Protein AF-A0A835S413-F1 (afdb_monomer)

Structure (mmCIF, N/CA/C/O backbone):
data_AF-A0A835S413-F1
#
_entry.id   AF-A0A835S413-F1
#
loop_
_atom_site.group_PDB
_atom_site.id
_atom_site.type_symbol
_atom_site.label_atom_id
_atom_site.label_alt_id
_atom_site.label_comp_id
_atom_site.label_asym_id
_atom_site.label_entity_id
_atom_site.label_seq_id
_atom_site.pdbx_PDB_ins_code
_atom_site.Cartn_x
_atom_site.Cartn_y
_atom_site.Cartn_z
_atom_site.occupancy
_atom_site.B_iso_or_equiv
_atom_site.auth_seq_id
_atom_site.auth_comp_id
_atom_site.auth_asym_id
_atom_site.auth_atom_id
_atom_site.pdbx_PDB_model_num
ATOM 1 N N . MET A 1 1 ? 16.115 7.247 4.813 1.00 46.25 1 MET A N 1
ATOM 2 C CA . MET A 1 1 ? 15.194 7.179 5.967 1.00 46.25 1 MET A CA 1
ATOM 3 C C . MET A 1 1 ? 14.901 8.601 6.422 1.00 46.25 1 MET A C 1
ATOM 5 O O . MET A 1 1 ? 15.716 9.179 7.120 1.00 46.25 1 MET A O 1
ATOM 9 N N . VAL A 1 2 ? 13.794 9.196 5.968 1.00 40.12 2 VAL A N 1
ATOM 10 C CA . VAL A 1 2 ? 13.298 10.479 6.497 1.00 40.12 2 VAL A CA 1
ATOM 11 C C . VAL A 1 2 ? 11.820 10.276 6.816 1.00 40.12 2 VAL A C 1
ATOM 13 O O . VAL A 1 2 ? 10.931 10.636 6.053 1.00 40.12 2 VAL A O 1
ATOM 16 N N . LYS A 1 3 ? 11.552 9.606 7.940 1.00 54.56 3 LYS A N 1
ATOM 17 C CA . LYS A 1 3 ? 10.246 9.694 8.594 1.00 54.56 3 LYS A CA 1
ATOM 18 C C . LYS A 1 3 ? 10.323 10.92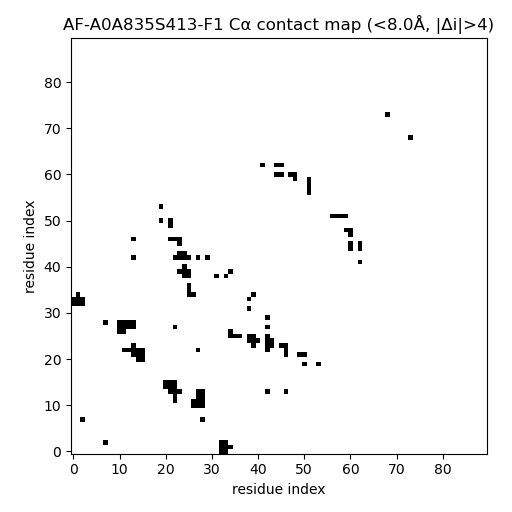1 9.490 1.00 54.56 3 LYS A C 1
ATOM 20 O O . LYS A 1 3 ? 11.176 10.969 10.367 1.00 54.56 3 LYS A O 1
ATOM 25 N N . GLN A 1 4 ? 9.476 11.914 9.252 1.00 53.28 4 GLN A N 1
ATOM 26 C CA . GLN A 1 4 ? 9.366 13.045 10.164 1.00 53.28 4 GLN A CA 1
ATOM 27 C C . GLN A 1 4 ? 8.823 12.513 11.498 1.00 53.28 4 GLN A C 1
ATOM 29 O O . GLN A 1 4 ? 7.741 11.916 11.551 1.00 53.28 4 GLN A O 1
ATOM 34 N N . GLU A 1 5 ? 9.629 12.609 12.554 1.00 52.84 5 GLU A N 1
ATOM 35 C CA . GLU A 1 5 ? 9.319 11.971 13.830 1.00 52.84 5 GLU A CA 1
ATOM 36 C C . GLU A 1 5 ? 8.021 12.546 14.417 1.00 52.84 5 GLU A C 1
ATOM 38 O O . GLU A 1 5 ? 7.793 13.753 14.426 1.00 52.84 5 GLU A O 1
ATOM 43 N N . GLY A 1 6 ? 7.114 11.662 14.841 1.00 61.50 6 GLY A N 1
ATOM 44 C CA . GLY A 1 6 ? 5.827 12.031 15.439 1.00 61.50 6 GLY A CA 1
ATOM 45 C C . GLY A 1 6 ? 4.650 12.229 14.473 1.00 61.50 6 GLY A C 1
ATOM 46 O O . GLY A 1 6 ? 3.512 12.023 14.903 1.00 61.50 6 GLY A O 1
ATOM 47 N N . SER A 1 7 ? 4.871 12.537 13.186 1.00 65.81 7 SER A N 1
ATOM 48 C CA . SER A 1 7 ? 3.771 12.757 12.223 1.00 65.81 7 SER A CA 1
ATOM 49 C C . SER A 1 7 ? 3.296 11.488 11.504 1.00 65.81 7 SER A C 1
ATOM 51 O O . SER A 1 7 ? 2.164 11.440 11.030 1.00 65.81 7 SER A O 1
ATOM 53 N N . TYR A 1 8 ? 4.106 10.421 11.491 1.00 72.44 8 TYR A N 1
ATOM 54 C CA . TYR A 1 8 ? 3.800 9.169 10.779 1.00 72.44 8 TYR A CA 1
ATOM 55 C C . TYR A 1 8 ? 2.460 8.533 11.184 1.00 72.44 8 TYR A C 1
ATOM 57 O O . TYR A 1 8 ? 1.743 8.010 10.337 1.00 72.44 8 TYR A O 1
ATOM 65 N N . LYS A 1 9 ? 2.088 8.617 12.469 1.00 73.31 9 LYS A N 1
ATOM 66 C CA . LYS A 1 9 ? 0.802 8.106 12.985 1.00 73.31 9 LYS A CA 1
ATOM 67 C C . LYS A 1 9 ? -0.427 8.847 12.443 1.00 73.31 9 LYS A C 1
ATOM 69 O O . LYS A 1 9 ? -1.530 8.325 12.555 1.00 73.31 9 LYS A O 1
ATOM 74 N N . TYR A 1 10 ? -0.237 10.044 11.889 1.00 78.19 10 TYR A N 1
ATOM 75 C CA . TYR A 1 10 ? -1.295 10.874 11.311 1.00 78.19 10 TYR A CA 1
ATOM 76 C C . TYR A 1 10 ? -1.335 10.803 9.779 1.00 78.19 10 TYR A C 1
ATOM 78 O O . TYR A 1 10 ? -2.177 11.452 9.164 1.00 78.19 10 TYR A O 1
ATOM 86 N N . LEU A 1 11 ? -0.437 10.035 9.154 1.00 80.69 11 LEU A N 1
ATOM 87 C CA . LEU A 1 11 ? -0.485 9.792 7.716 1.00 80.69 11 LEU A CA 1
ATOM 88 C C . LEU A 1 11 ? -1.690 8.917 7.354 1.00 80.69 11 LEU A C 1
ATOM 90 O O . LEU A 1 11 ? -2.167 8.108 8.153 1.00 80.69 11 LEU A O 1
ATOM 94 N N . MET A 1 12 ? -2.178 9.069 6.126 1.00 82.06 12 MET A N 1
ATOM 95 C CA . MET A 1 12 ? -3.349 8.334 5.654 1.00 82.06 12 MET A CA 1
ATOM 96 C C . MET A 1 12 ? -2.967 6.911 5.243 1.00 82.06 12 MET A C 1
ATOM 98 O O . MET A 1 12 ? -1.895 6.6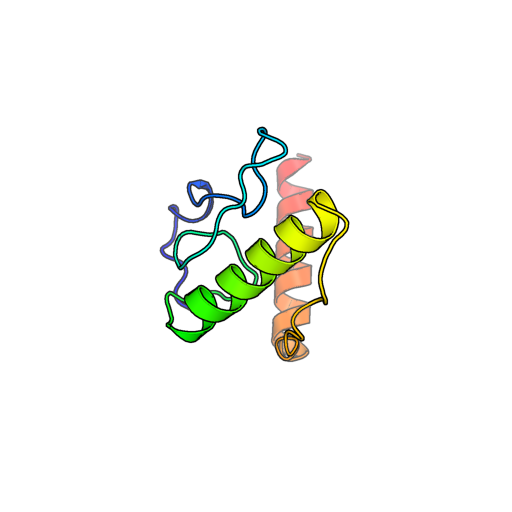70 4.695 1.00 82.06 12 MET A O 1
ATOM 102 N N . LYS A 1 13 ? -3.849 5.942 5.493 1.00 82.94 13 LYS A N 1
ATOM 103 C CA . LYS A 1 13 ? -3.700 4.580 4.961 1.00 82.94 13 LYS A CA 1
ATOM 104 C C . LYS A 1 13 ? -4.185 4.545 3.507 1.00 82.94 13 LYS A C 1
ATOM 106 O O . LYS A 1 13 ? -5.040 5.344 3.138 1.00 82.94 13 LYS A O 1
ATOM 111 N N . GLY A 1 14 ? -3.662 3.616 2.704 1.00 80.44 14 GLY A N 1
ATOM 112 C CA . GLY A 1 14 ? -4.104 3.438 1.311 1.00 80.44 14 GLY A CA 1
ATOM 113 C C . GLY A 1 14 ? -5.576 3.015 1.199 1.00 80.44 14 GLY A C 1
ATOM 114 O O . GLY A 1 14 ? -6.286 3.470 0.308 1.00 80.44 14 GLY A O 1
ATOM 115 N N . SER A 1 15 ? -6.053 2.211 2.156 1.00 80.50 15 SER A N 1
ATOM 116 C CA . SER A 1 15 ? -7.454 1.797 2.276 1.00 80.50 15 SER A CA 1
ATOM 117 C C . SER A 1 15 ? -8.237 2.712 3.220 1.00 80.50 15 SER A C 1
ATOM 119 O O . SER A 1 15 ? -7.776 2.997 4.333 1.00 80.50 15 SER A O 1
ATOM 121 N N . THR A 1 16 ? -9.451 3.090 2.827 1.00 86.38 16 THR A N 1
ATOM 122 C CA . THR A 1 16 ? -10.375 3.875 3.660 1.00 86.38 16 THR A CA 1
ATOM 123 C C . THR A 1 16 ? -11.569 3.034 4.121 1.00 86.38 16 THR A C 1
ATOM 125 O O . THR A 1 16 ? -11.730 1.886 3.717 1.00 86.38 16 THR A O 1
ATOM 128 N N . SER A 1 17 ? -12.419 3.593 4.986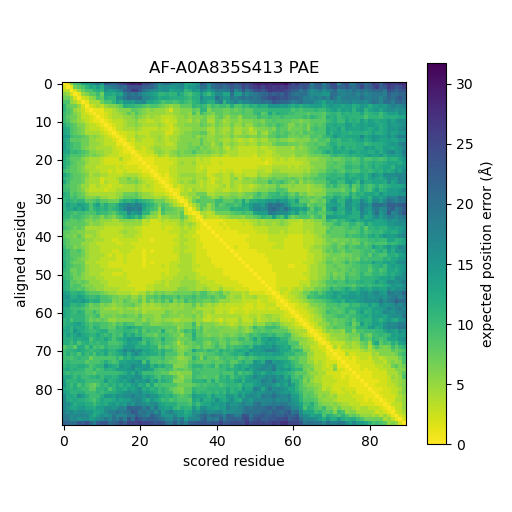 1.00 87.50 17 SER A N 1
ATOM 129 C CA . SER A 1 17 ? -13.695 2.971 5.372 1.00 87.50 17 SER A CA 1
ATOM 130 C C . SER A 1 17 ? -14.729 2.956 4.241 1.00 87.50 17 SER A C 1
ATOM 132 O O . SER A 1 17 ? -15.763 2.308 4.374 1.00 87.50 17 SER A O 1
ATOM 134 N N . PHE A 1 18 ? -14.484 3.698 3.158 1.00 89.44 18 PHE A N 1
ATOM 135 C CA . PHE A 1 18 ? -15.364 3.762 2.000 1.00 89.44 18 PHE A CA 1
ATOM 136 C C . PHE A 1 18 ? -14.874 2.757 0.944 1.00 89.44 18 PHE A C 1
ATOM 138 O O . PHE A 1 18 ? -13.747 2.897 0.469 1.00 89.44 18 PHE A O 1
ATOM 145 N N . PRO A 1 19 ? -15.693 1.761 0.552 1.00 86.19 19 PRO A N 1
ATOM 146 C CA . PRO A 1 19 ? -15.250 0.653 -0.304 1.00 86.19 19 PRO A CA 1
ATOM 147 C C . PRO A 1 19 ? -14.723 1.055 -1.688 1.00 86.19 19 PRO A C 1
ATOM 149 O O . PRO A 1 19 ? -13.989 0.296 -2.304 1.00 86.19 19 PRO A O 1
ATOM 152 N N . ASN A 1 20 ? -15.115 2.226 -2.183 1.00 89.25 20 ASN A N 1
ATOM 153 C CA . ASN A 1 20 ? -14.796 2.739 -3.513 1.00 89.25 20 ASN A CA 1
ATOM 154 C C . ASN A 1 20 ? -13.859 3.962 -3.481 1.00 89.25 20 ASN A C 1
ATOM 156 O O . ASN A 1 20 ? -13.753 4.676 -4.479 1.00 89.25 20 ASN A O 1
ATOM 160 N N . LEU A 1 21 ? -13.217 4.238 -2.341 1.00 90.12 21 LEU A N 1
ATOM 161 C CA . LEU A 1 21 ? -12.258 5.331 -2.186 1.00 90.12 21 LEU A CA 1
ATOM 162 C C . LEU A 1 21 ? -10.873 4.774 -1.852 1.00 90.12 21 LEU A C 1
ATOM 164 O O . LEU A 1 21 ? -10.615 4.327 -0.728 1.00 90.12 21 LEU A O 1
ATOM 168 N N . PHE A 1 22 ? -9.981 4.879 -2.833 1.00 90.50 22 PHE A N 1
ATOM 169 C CA . PHE A 1 22 ? -8.596 4.422 -2.770 1.00 90.50 22 PHE A CA 1
ATOM 170 C C . PHE A 1 22 ? -7.658 5.625 -2.729 1.00 90.50 22 PHE A C 1
ATOM 172 O O . PHE A 1 22 ? -7.843 6.593 -3.469 1.00 90.50 22 PHE A O 1
ATOM 179 N N . MET A 1 23 ? -6.661 5.580 -1.849 1.00 90.38 23 MET A N 1
ATOM 180 C CA . MET A 1 23 ? -5.781 6.715 -1.582 1.00 90.38 23 MET A CA 1
ATOM 181 C C . MET A 1 23 ? -4.370 6.438 -2.101 1.00 90.38 23 MET A C 1
ATOM 183 O O . MET A 1 23 ? -3.803 5.379 -1.838 1.00 90.38 23 MET A O 1
ATOM 187 N N . ALA A 1 24 ? -3.783 7.419 -2.788 1.00 90.38 24 ALA A N 1
ATOM 188 C CA . ALA A 1 24 ? -2.438 7.349 -3.358 1.00 90.38 24 ALA A CA 1
ATOM 189 C C . ALA A 1 24 ? -1.632 8.625 -3.069 1.00 90.38 24 ALA A C 1
ATOM 191 O O . ALA A 1 24 ? -2.194 9.672 -2.737 1.00 90.38 24 ALA A O 1
ATOM 192 N N . GLY A 1 25 ? -0.308 8.539 -3.215 1.00 85.81 25 GLY A N 1
ATOM 193 C CA . GLY A 1 25 ? 0.614 9.666 -3.109 1.00 85.81 25 GLY A CA 1
ATOM 194 C C . GLY A 1 25 ? 1.571 9.606 -1.916 1.00 85.81 25 GLY A C 1
ATOM 195 O O . GLY A 1 25 ? 1.648 8.641 -1.155 1.00 85.81 25 GLY A O 1
ATOM 196 N N . ASP A 1 26 ? 2.318 10.692 -1.738 1.00 81.19 26 ASP A N 1
ATOM 197 C CA . ASP A 1 26 ? 3.426 10.762 -0.780 1.00 81.19 26 ASP A CA 1
ATOM 198 C C . ASP A 1 26 ? 2.998 10.704 0.694 1.00 81.19 26 ASP A C 1
ATOM 200 O O . ASP A 1 26 ? 3.750 10.220 1.546 1.00 81.19 26 ASP A O 1
ATOM 204 N N . TRP A 1 27 ? 1.780 11.160 0.993 1.00 79.56 27 TRP A N 1
ATOM 205 C CA . TRP A 1 27 ? 1.212 11.210 2.345 1.00 79.56 27 TRP A CA 1
ATOM 206 C C . TRP A 1 27 ? 0.556 9.893 2.784 1.00 79.56 27 TRP A C 1
ATOM 208 O O . TRP A 1 27 ? -0.051 9.830 3.856 1.00 79.56 27 TRP A O 1
ATOM 218 N N . ILE A 1 28 ? 0.693 8.839 1.973 1.00 84.56 28 ILE A N 1
ATOM 219 C CA . ILE A 1 28 ? 0.200 7.501 2.289 1.00 84.56 28 ILE A CA 1
ATOM 220 C C . ILE A 1 28 ? 1.233 6.726 3.111 1.00 84.56 28 ILE A C 1
ATOM 222 O O . ILE A 1 28 ? 2.445 6.792 2.875 1.00 84.56 28 ILE A O 1
ATOM 226 N N . ILE A 1 29 ? 0.755 5.989 4.110 1.00 81.44 29 ILE A N 1
ATOM 227 C CA . ILE A 1 29 ? 1.552 5.058 4.906 1.00 81.44 29 ILE A CA 1
ATOM 228 C C . ILE A 1 29 ? 2.007 3.914 4.001 1.00 81.44 29 ILE A C 1
ATOM 230 O O . ILE A 1 29 ? 1.203 3.100 3.560 1.00 81.44 29 ILE A O 1
ATOM 234 N N . THR A 1 30 ? 3.316 3.829 3.776 1.00 77.44 30 THR A N 1
ATOM 235 C CA . THR A 1 30 ? 3.957 2.776 2.980 1.00 77.44 30 THR A CA 1
ATOM 236 C C . THR A 1 30 ? 5.198 2.246 3.686 1.00 77.44 30 THR A C 1
ATOM 238 O O . THR A 1 30 ? 5.718 2.879 4.615 1.00 77.44 30 THR A O 1
ATOM 241 N N . ARG A 1 31 ? 5.734 1.123 3.190 1.00 68.31 31 ARG A N 1
ATOM 242 C CA . ARG A 1 31 ? 7.077 0.655 3.568 1.00 68.31 31 ARG A CA 1
ATOM 243 C C . ARG A 1 31 ? 8.178 1.621 3.111 1.00 68.31 31 ARG A C 1
ATOM 245 O O . ARG A 1 31 ? 9.152 1.794 3.838 1.00 68.31 31 ARG A O 1
ATOM 252 N N . HIS A 1 32 ? 7.984 2.334 1.994 1.00 67.38 32 HIS A N 1
ATOM 253 C CA . HIS A 1 32 ? 8.890 3.404 1.563 1.00 67.38 3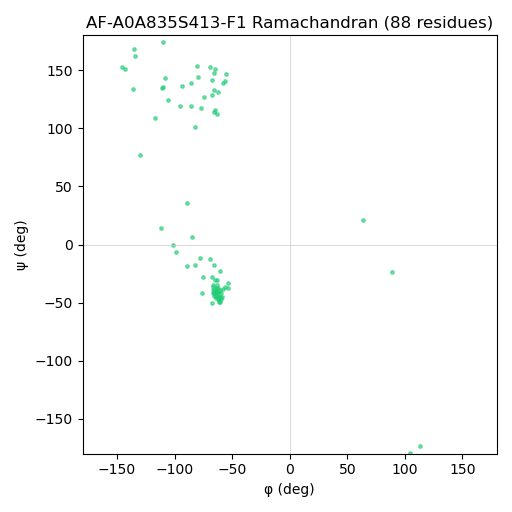2 HIS A CA 1
ATOM 254 C C . HIS A 1 32 ? 8.909 4.559 2.580 1.00 67.38 32 HIS A C 1
ATOM 256 O O . HIS A 1 32 ? 7.923 5.273 2.770 1.00 67.38 32 HIS A O 1
ATOM 262 N N . GLY A 1 33 ? 10.042 4.736 3.259 1.00 60.16 33 GLY A N 1
ATOM 263 C CA . GLY A 1 33 ? 10.245 5.739 4.310 1.00 60.16 33 GLY A CA 1
ATOM 264 C C . GLY A 1 33 ? 10.738 7.099 3.804 1.00 60.16 33 GLY A C 1
ATOM 265 O O . GLY A 1 33 ? 11.578 7.707 4.472 1.00 60.16 33 GLY A O 1
ATOM 266 N N . SER A 1 34 ? 10.286 7.534 2.624 1.00 64.44 34 SER A N 1
ATOM 267 C CA . SER A 1 34 ? 10.675 8.808 2.008 1.00 64.44 34 SER A CA 1
ATOM 268 C C . SER A 1 34 ? 9.516 9.430 1.228 1.00 64.44 34 SER A C 1
ATOM 270 O O . SER A 1 34 ? 8.655 8.712 0.728 1.00 64.44 34 SER A O 1
ATOM 272 N N . THR A 1 35 ? 9.509 10.752 1.110 1.00 65.94 35 THR A N 1
ATOM 273 C CA . THR A 1 35 ? 8.723 11.526 0.140 1.00 65.94 35 THR A CA 1
ATOM 274 C C . THR A 1 35 ? 9.491 11.533 -1.180 1.00 65.94 35 THR A C 1
ATOM 276 O O . THR A 1 35 ? 10.498 12.229 -1.318 1.00 65.94 35 THR A O 1
ATOM 279 N N . SER A 1 36 ? 9.088 10.698 -2.136 1.00 76.12 36 SER A N 1
ATOM 280 C CA . SER A 1 36 ? 9.793 10.554 -3.410 1.00 76.12 36 SER A CA 1
ATOM 281 C C . SER A 1 36 ? 8.816 10.349 -4.559 1.00 76.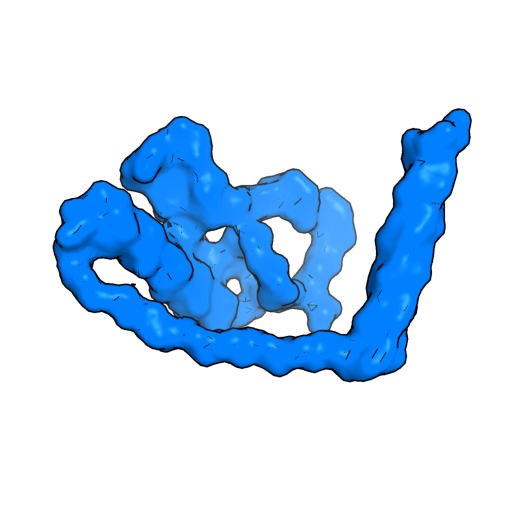12 36 SER A C 1
ATOM 283 O O . SER A 1 36 ? 7.759 9.747 -4.402 1.00 76.12 36 SER A O 1
ATOM 285 N N . LYS A 1 37 ? 9.219 10.783 -5.760 1.00 82.62 37 LYS A N 1
ATOM 286 C CA . LYS A 1 37 ? 8.454 10.532 -6.994 1.00 82.62 37 LYS A CA 1
ATOM 287 C C . LYS A 1 37 ? 8.151 9.045 -7.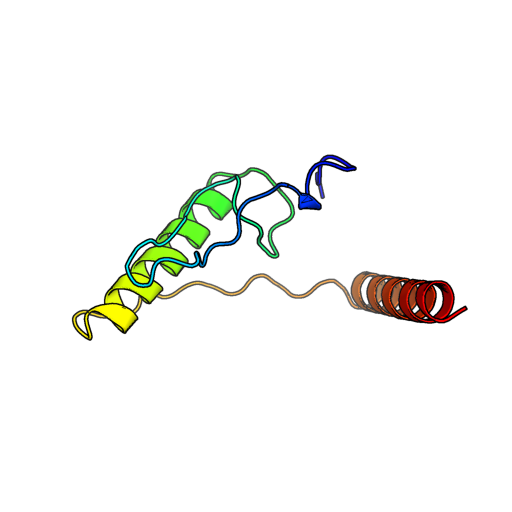186 1.00 82.62 37 LYS A C 1
ATOM 289 O O . LYS A 1 37 ? 7.069 8.693 -7.635 1.00 82.62 37 LYS A O 1
ATOM 294 N N . GLU A 1 38 ? 9.102 8.191 -6.818 1.00 83.88 38 GLU A N 1
ATOM 295 C CA . GLU A 1 38 ? 8.948 6.739 -6.835 1.00 83.88 38 GLU A CA 1
ATOM 296 C C . GLU A 1 38 ? 7.805 6.281 -5.924 1.00 83.88 38 GLU A C 1
ATOM 298 O O . GLU A 1 38 ? 6.943 5.530 -6.365 1.00 83.88 38 GLU A O 1
ATOM 303 N N . LYS A 1 39 ? 7.728 6.790 -4.689 1.00 84.19 39 LYS A N 1
ATOM 304 C CA . LYS A 1 39 ? 6.647 6.444 -3.764 1.00 84.19 39 LYS A CA 1
ATOM 305 C C . LYS A 1 39 ? 5.284 6.883 -4.298 1.00 84.19 39 LYS A C 1
ATOM 307 O O . LYS A 1 39 ? 4.341 6.091 -4.278 1.00 84.19 39 LYS A O 1
ATOM 312 N N . ALA A 1 40 ? 5.163 8.120 -4.781 1.00 86.44 40 ALA A N 1
ATOM 313 C CA . ALA A 1 40 ? 3.920 8.599 -5.385 1.00 86.44 40 ALA A CA 1
ATOM 314 C C . ALA A 1 40 ? 3.492 7.729 -6.581 1.00 86.44 40 ALA A C 1
ATOM 316 O O . ALA A 1 40 ? 2.312 7.427 -6.736 1.00 86.44 40 ALA A O 1
ATOM 317 N N . PHE A 1 41 ? 4.455 7.280 -7.388 1.00 88.25 41 PHE A N 1
ATOM 318 C CA . PHE A 1 41 ? 4.206 6.392 -8.518 1.00 88.25 41 PHE A CA 1
ATOM 319 C C . PHE A 1 41 ? 3.744 4.996 -8.073 1.00 88.25 41 PHE A C 1
ATOM 321 O O . PHE A 1 41 ? 2.701 4.526 -8.521 1.00 88.25 41 PHE A O 1
ATOM 328 N N . VAL A 1 42 ? 4.468 4.360 -7.148 1.00 87.94 42 VAL A N 1
ATOM 329 C CA . VAL A 1 42 ? 4.144 3.020 -6.633 1.00 87.94 42 VAL A CA 1
ATOM 330 C C . VAL A 1 42 ? 2.779 3.009 -5.949 1.00 87.94 42 VAL A C 1
ATOM 332 O O . VAL A 1 42 ? 1.941 2.183 -6.289 1.00 87.94 42 VAL A O 1
ATOM 335 N N . THR A 1 43 ? 2.506 3.968 -5.061 1.00 89.88 43 THR A N 1
ATOM 336 C CA . THR A 1 43 ? 1.199 4.062 -4.379 1.00 89.88 43 THR A CA 1
ATOM 337 C C . THR A 1 43 ? 0.044 4.320 -5.344 1.00 89.88 43 THR A C 1
ATOM 339 O O . THR A 1 43 ? -1.069 3.858 -5.106 1.00 89.88 43 THR A O 1
ATOM 342 N N . GLY A 1 44 ? 0.297 5.018 -6.455 1.00 90.19 44 GLY A N 1
ATOM 343 C CA . GLY A 1 44 ? -0.667 5.168 -7.544 1.00 90.19 44 GLY A CA 1
ATOM 344 C C . GLY A 1 44 ? -0.994 3.838 -8.223 1.00 90.19 44 GLY A C 1
ATOM 345 O O . GLY A 1 44 ? -2.165 3.541 -8.448 1.00 90.19 44 GLY A O 1
ATOM 346 N N . LEU A 1 45 ? 0.020 3.012 -8.500 1.00 91.38 45 LEU A N 1
ATOM 347 C CA . LEU A 1 45 ? -0.181 1.671 -9.059 1.00 91.38 45 LEU A CA 1
ATOM 348 C C . LEU A 1 45 ? -0.895 0.737 -8.073 1.00 91.38 45 LEU A C 1
ATOM 350 O O . LEU A 1 45 ? -1.771 -0.021 -8.480 1.00 91.38 45 LEU A O 1
ATOM 354 N N . GLU A 1 46 ? -0.573 0.810 -6.779 1.00 90.44 46 GLU A N 1
ATOM 355 C CA . GLU A 1 46 ? -1.265 0.038 -5.737 1.00 90.44 46 GLU A CA 1
ATOM 356 C C . GLU A 1 46 ? -2.751 0.410 -5.665 1.00 90.44 46 GLU A C 1
ATOM 358 O O . GLU A 1 46 ? -3.606 -0.475 -5.645 1.00 90.44 46 GLU A O 1
ATOM 363 N N . ALA A 1 47 ? -3.070 1.707 -5.687 1.00 91.31 47 ALA A N 1
ATOM 364 C CA . ALA A 1 47 ? -4.451 2.179 -5.700 1.00 91.31 47 ALA A CA 1
ATOM 365 C C . ALA A 1 47 ? -5.188 1.769 -6.987 1.00 91.31 47 ALA A C 1
ATOM 367 O O . ALA A 1 47 ? -6.343 1.355 -6.925 1.00 91.31 47 ALA A O 1
ATOM 368 N N . ALA A 1 48 ? -4.526 1.816 -8.147 1.00 92.38 48 ALA A N 1
ATOM 369 C CA . ALA A 1 48 ? -5.106 1.350 -9.407 1.00 92.38 48 ALA A CA 1
ATOM 370 C C . ALA A 1 48 ? -5.417 -0.155 -9.377 1.00 92.38 48 ALA A C 1
ATOM 372 O O . ALA A 1 48 ? -6.489 -0.571 -9.809 1.00 92.38 48 ALA A O 1
ATOM 373 N N . ASN A 1 49 ? -4.529 -0.965 -8.799 1.00 93.12 49 ASN A N 1
ATOM 374 C CA . ASN A 1 49 ? -4.763 -2.395 -8.609 1.00 93.12 49 ASN A CA 1
ATOM 375 C C . ASN A 1 49 ? -5.964 -2.668 -7.694 1.00 93.12 49 ASN A C 1
ATOM 377 O O . ASN A 1 49 ? -6.737 -3.579 -7.968 1.00 93.12 49 ASN A O 1
ATOM 381 N N . GLN A 1 50 ? -6.165 -1.856 -6.653 1.00 90.56 50 GLN A N 1
ATOM 382 C CA . GLN A 1 50 ? -7.357 -1.949 -5.802 1.00 90.56 50 GLN A CA 1
ATOM 383 C C . GLN A 1 50 ? -8.643 -1.573 -6.553 1.00 90.56 50 GLN A C 1
ATOM 385 O O . GLN A 1 50 ? -9.680 -2.187 -6.326 1.00 90.56 50 GLN A O 1
ATOM 390 N N . VAL A 1 51 ? -8.583 -0.614 -7.485 1.00 92.31 51 VAL A N 1
ATOM 391 C CA . VAL A 1 51 ? -9.716 -0.285 -8.369 1.00 92.31 51 VAL A CA 1
ATOM 3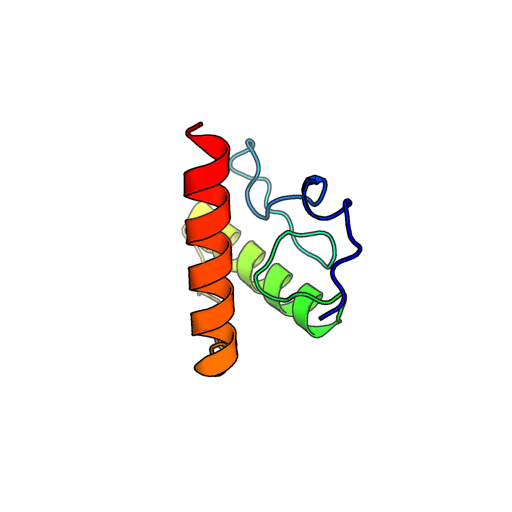92 C C . VAL A 1 51 ? -10.035 -1.446 -9.311 1.00 92.31 51 VAL A C 1
ATOM 394 O O . VAL A 1 51 ? -11.205 -1.780 -9.477 1.00 92.31 51 VAL A O 1
ATOM 397 N N . VAL A 1 52 ? -9.019 -2.067 -9.918 1.00 93.38 52 VAL A N 1
ATOM 398 C CA . VAL A 1 52 ? -9.190 -3.238 -10.798 1.00 93.38 52 VAL A CA 1
ATOM 399 C C . VAL A 1 52 ? -9.814 -4.401 -10.030 1.00 93.38 52 VAL A C 1
ATOM 401 O O . VAL A 1 52 ? -10.777 -4.993 -10.512 1.00 93.38 52 VAL A O 1
ATOM 404 N N . ASP A 1 53 ? -9.325 -4.672 -8.820 1.00 92.56 53 ASP A N 1
ATOM 405 C CA . ASP A 1 53 ? -9.869 -5.699 -7.926 1.00 92.56 53 ASP A CA 1
ATOM 406 C C . ASP A 1 53 ? -11.331 -5.406 -7.542 1.00 92.56 53 ASP A C 1
ATOM 408 O O . ASP A 1 53 ? -12.195 -6.272 -7.652 1.00 92.56 53 ASP A O 1
ATOM 412 N N . TYR A 1 54 ? -11.643 -4.153 -7.191 1.00 91.81 54 TYR A N 1
ATOM 413 C CA . TYR A 1 54 ? -13.000 -3.727 -6.839 1.00 91.81 54 T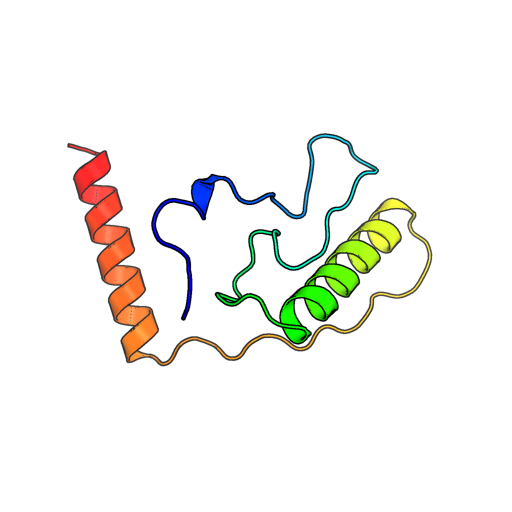YR A CA 1
ATOM 414 C C . TYR A 1 54 ? -13.985 -3.808 -8.014 1.00 91.81 54 TYR A C 1
ATOM 416 O O . TYR A 1 54 ? -15.129 -4.230 -7.845 1.00 91.81 54 TYR A O 1
ATOM 424 N N . CYS A 1 55 ? -13.558 -3.396 -9.209 1.00 91.38 55 CYS A N 1
ATOM 425 C CA . CYS A 1 55 ? -14.392 -3.401 -10.410 1.00 91.38 55 CYS A CA 1
ATOM 426 C C . CYS A 1 55 ? -14.453 -4.778 -11.092 1.00 91.38 55 CYS A C 1
ATOM 428 O O . CYS A 1 55 ? -15.334 -5.000 -11.923 1.00 91.38 55 CYS A O 1
ATOM 430 N N . GLY A 1 56 ? -13.517 -5.683 -10.789 1.00 90.94 56 GLY A N 1
ATOM 431 C CA . GLY A 1 56 ? -13.374 -6.983 -11.450 1.00 90.94 56 GLY A CA 1
ATOM 432 C C . GLY A 1 56 ? -13.023 -6.885 -12.939 1.00 90.94 56 GLY A C 1
ATOM 433 O O . GLY A 1 56 ? -13.304 -7.812 -13.698 1.00 90.94 56 GLY A O 1
ATOM 434 N N . MET A 1 57 ? -12.469 -5.752 -13.384 1.00 90.31 57 MET A N 1
ATOM 435 C CA . MET A 1 57 ? -12.183 -5.462 -14.791 1.00 90.31 57 MET A CA 1
ATOM 436 C C . MET A 1 57 ? -10.799 -4.834 -14.951 1.00 90.31 57 MET A C 1
ATOM 438 O O . MET A 1 57 ? -10.477 -3.862 -14.268 1.00 90.31 57 MET A O 1
ATOM 442 N N . GLY A 1 58 ? -10.034 -5.332 -15.923 1.00 89.88 58 GLY A N 1
ATOM 443 C CA . GLY A 1 58 ? -8.691 -4.851 -16.252 1.00 89.88 58 GLY A CA 1
ATOM 444 C C . GLY A 1 58 ? -7.583 -5.786 -15.773 1.00 89.88 58 GLY A C 1
ATOM 445 O O . GLY A 1 58 ? -7.845 -6.833 -15.185 1.00 89.88 58 GLY A O 1
ATOM 446 N N . ASP A 1 59 ? -6.343 -5.386 -16.041 1.00 92.19 59 ASP A N 1
ATOM 447 C CA . ASP A 1 59 ? -5.144 -6.139 -15.677 1.00 92.19 59 ASP A CA 1
ATOM 448 C C . ASP A 1 59 ? -4.395 -5.451 -14.535 1.00 92.19 59 ASP A C 1
ATOM 450 O O . ASP A 1 59 ? -4.290 -4.222 -14.483 1.00 92.19 59 ASP A O 1
ATOM 454 N N . PHE A 1 60 ? -3.827 -6.255 -13.636 1.00 91.81 60 PHE A N 1
ATOM 455 C CA . PHE A 1 60 ? -3.004 -5.752 -12.543 1.00 91.81 60 PHE A CA 1
ATOM 456 C C . PHE A 1 60 ? -1.699 -5.149 -13.070 1.00 91.81 60 PHE A C 1
ATOM 458 O O . PHE A 1 60 ? -0.922 -5.793 -13.781 1.00 91.81 60 PHE A O 1
ATOM 465 N N . ALA A 1 61 ? -1.410 -3.923 -12.647 1.00 90.88 61 ALA A N 1
ATOM 466 C CA . ALA A 1 61 ? -0.118 -3.303 -12.854 1.00 90.88 61 ALA A CA 1
ATOM 467 C C . ALA A 1 61 ? 0.960 -4.054 -12.063 1.00 90.88 61 ALA A C 1
ATOM 469 O O . ALA A 1 61 ? 0.816 -4.327 -10.866 1.00 90.88 61 ALA A O 1
ATOM 470 N N . LYS A 1 62 ? 2.079 -4.352 -12.730 1.00 89.12 62 LYS A N 1
ATOM 471 C CA . LYS A 1 62 ? 3.240 -4.986 -12.104 1.00 89.12 62 LYS A CA 1
ATOM 472 C C . LYS A 1 62 ? 4.018 -3.959 -11.284 1.00 89.12 62 LYS A C 1
ATOM 474 O O . LYS A 1 62 ? 4.583 -3.019 -11.838 1.00 89.12 62 LYS A O 1
ATOM 479 N N . ILE A 1 63 ? 4.099 -4.190 -9.979 1.00 85.44 63 ILE A N 1
ATOM 480 C CA . ILE A 1 63 ? 4.885 -3.382 -9.044 1.00 85.44 63 ILE A CA 1
ATOM 481 C C . ILE A 1 63 ? 6.125 -4.187 -8.664 1.00 85.44 63 ILE A C 1
ATOM 483 O O . ILE A 1 63 ? 6.016 -5.341 -8.248 1.00 85.44 63 ILE A O 1
ATOM 487 N N . ILE A 1 64 ? 7.307 -3.606 -8.864 1.00 82.00 64 ILE A N 1
ATOM 488 C CA . ILE A 1 64 ? 8.568 -4.245 -8.476 1.00 82.00 64 ILE A CA 1
ATOM 489 C C . ILE A 1 64 ? 8.684 -4.141 -6.949 1.00 82.00 64 ILE A C 1
ATOM 491 O O . ILE A 1 64 ? 8.522 -3.038 -6.422 1.00 82.00 64 ILE A O 1
ATOM 495 N N . PRO A 1 65 ? 8.916 -5.255 -6.232 1.00 75.19 65 PRO A N 1
ATOM 496 C CA . PRO A 1 65 ? 9.052 -5.214 -4.786 1.00 75.19 65 PRO A CA 1
ATOM 497 C C . PRO A 1 65 ? 10.298 -4.425 -4.385 1.00 75.19 65 PRO A C 1
ATOM 499 O O . PRO A 1 65 ? 11.311 -4.430 -5.084 1.00 75.19 65 PRO A O 1
ATOM 502 N N . VAL A 1 66 ? 10.207 -3.763 -3.236 1.00 72.00 66 VAL A N 1
ATOM 503 C CA . VAL A 1 66 ? 11.356 -3.118 -2.594 1.00 72.00 66 VAL A CA 1
ATOM 504 C C . VAL A 1 66 ? 12.321 -4.197 -2.125 1.00 72.00 66 VAL A C 1
ATOM 506 O O . VAL A 1 66 ? 11.875 -5.231 -1.628 1.00 72.00 66 VAL A O 1
ATOM 509 N N . GLU A 1 67 ? 13.620 -3.945 -2.264 1.00 76.19 67 GLU A N 1
ATOM 510 C CA . GLU A 1 67 ? 14.649 -4.794 -1.666 1.00 76.19 67 GLU A CA 1
ATOM 511 C C . GLU A 1 67 ? 14.462 -4.869 -0.147 1.00 76.19 67 GLU A C 1
ATOM 513 O O . GLU A 1 67 ? 14.121 -3.875 0.507 1.00 76.19 67 GLU A O 1
ATOM 518 N N . ASP A 1 68 ? 14.649 -6.066 0.403 1.00 74.94 68 ASP A N 1
ATOM 519 C CA . ASP A 1 68 ? 14.521 -6.287 1.836 1.00 74.94 68 ASP A CA 1
ATOM 520 C C . ASP A 1 68 ? 15.602 -5.518 2.610 1.00 74.94 68 ASP A C 1
ATOM 522 O O . ASP A 1 68 ? 16.696 -5.249 2.105 1.00 74.94 68 ASP A O 1
ATOM 526 N N . ASP A 1 69 ? 15.274 -5.145 3.852 1.00 76.94 69 ASP A N 1
ATOM 527 C CA . ASP A 1 69 ? 16.230 -4.499 4.752 1.00 76.94 69 ASP A CA 1
ATOM 528 C C . ASP A 1 69 ? 17.469 -5.410 4.906 1.00 76.94 69 ASP A C 1
ATOM 530 O O . ASP A 1 69 ? 17.350 -6.631 5.019 1.00 76.94 69 ASP A O 1
ATOM 534 N N . GLU A 1 70 ? 18.670 -4.825 4.954 1.00 83.94 70 GLU A N 1
ATOM 535 C CA . GLU A 1 70 ? 19.889 -5.608 5.184 1.00 83.94 70 GLU A CA 1
ATOM 536 C C . GLU A 1 70 ? 19.777 -6.425 6.493 1.00 83.94 70 GLU A C 1
ATOM 538 O O . GLU A 1 70 ? 19.188 -5.932 7.462 1.00 83.94 70 GLU A O 1
ATOM 543 N N . PRO A 1 71 ? 20.374 -7.632 6.601 1.00 82.62 71 PRO A N 1
ATOM 544 C CA . PRO A 1 71 ? 20.137 -8.543 7.734 1.00 82.62 71 PRO A CA 1
ATOM 545 C C . PRO A 1 71 ? 20.373 -7.916 9.117 1.00 82.62 71 PRO A C 1
ATOM 547 O O . PRO A 1 71 ? 19.706 -8.224 10.106 1.00 82.62 71 PRO A O 1
ATOM 550 N N . HIS A 1 72 ? 21.329 -6.993 9.204 1.00 84.62 72 HIS A N 1
ATOM 551 C CA . HIS A 1 72 ? 21.625 -6.277 10.440 1.00 84.62 72 HIS A CA 1
ATOM 552 C C . HIS A 1 72 ? 20.579 -5.189 10.770 1.00 84.62 72 HIS A C 1
ATOM 554 O O . HIS A 1 72 ? 20.341 -4.897 11.938 1.00 84.62 72 HIS A O 1
ATOM 560 N N . ILE A 1 73 ? 19.913 -4.607 9.771 1.00 81.06 73 ILE A N 1
ATOM 561 C CA . ILE A 1 73 ? 18.809 -3.653 9.957 1.00 81.06 73 ILE A CA 1
ATOM 562 C C . ILE A 1 73 ? 17.531 -4.390 10.360 1.00 81.06 73 ILE A C 1
ATOM 564 O O . ILE A 1 73 ? 16.823 -3.942 11.267 1.00 81.06 73 ILE A O 1
ATOM 568 N N . GLU A 1 74 ? 17.253 -5.531 9.729 1.00 83.62 74 GLU A N 1
ATOM 569 C CA . GLU A 1 74 ? 16.095 -6.368 10.051 1.00 83.62 74 GLU A CA 1
ATOM 570 C C . GLU A 1 74 ? 16.150 -6.853 11.507 1.00 83.62 74 GLU A C 1
ATOM 572 O O . GLU A 1 74 ? 15.202 -6.661 12.274 1.00 83.62 74 GLU A O 1
ATOM 577 N N . THR A 1 75 ? 17.296 -7.399 11.926 1.00 84.81 75 THR A N 1
ATOM 578 C CA . THR A 1 75 ? 17.500 -7.883 13.302 1.00 84.81 75 THR A CA 1
ATOM 579 C C . THR A 1 75 ? 17.314 -6.777 14.342 1.00 84.81 75 THR A C 1
ATOM 581 O O . THR A 1 75 ? 16.647 -6.992 15.357 1.00 84.81 75 THR A O 1
ATOM 584 N N . LEU A 1 76 ? 17.827 -5.569 14.089 1.00 85.56 76 LEU A N 1
ATOM 585 C CA . LEU A 1 76 ? 17.637 -4.428 14.988 1.00 85.56 76 LEU A CA 1
ATOM 586 C C . LEU A 1 76 ? 16.176 -3.958 15.050 1.00 85.56 76 LEU A C 1
ATOM 588 O O . LEU A 1 76 ? 15.695 -3.594 16.127 1.00 85.56 76 LEU A O 1
ATOM 592 N N . ARG A 1 77 ? 15.438 -3.990 13.932 1.00 81.62 77 ARG A N 1
ATOM 593 C CA . ARG A 1 77 ? 13.997 -3.681 13.935 1.00 81.62 77 ARG A CA 1
ATOM 594 C C . ARG A 1 77 ? 13.192 -4.706 14.714 1.00 81.62 77 ARG A C 1
ATOM 596 O O . ARG A 1 77 ? 12.296 -4.312 15.461 1.00 81.62 77 ARG A O 1
ATOM 603 N N . GLU A 1 78 ? 13.519 -5.985 14.575 1.00 86.31 78 GLU A N 1
ATOM 604 C CA . GLU A 1 78 ? 12.832 -7.049 15.302 1.00 86.31 78 GLU A CA 1
ATOM 605 C C . GLU A 1 78 ? 13.045 -6.922 16.812 1.00 86.31 78 GLU A C 1
ATOM 607 O O . GLU A 1 78 ? 12.091 -6.992 17.590 1.00 86.31 78 GLU A O 1
ATOM 612 N N . LEU A 1 79 ? 14.281 -6.643 17.233 1.00 87.06 79 LEU A N 1
ATOM 613 C CA . LEU A 1 79 ? 14.596 -6.369 18.634 1.00 87.06 79 LEU A CA 1
ATOM 614 C C . LEU A 1 79 ? 13.808 -5.170 19.176 1.00 87.06 79 LEU A C 1
ATOM 616 O O . LEU A 1 79 ? 13.224 -5.260 20.257 1.00 87.06 79 LEU A O 1
ATOM 620 N N . ASN A 1 80 ? 13.735 -4.073 18.417 1.00 85.25 80 ASN A N 1
ATOM 621 C CA . ASN A 1 80 ? 12.978 -2.884 18.809 1.00 85.25 80 ASN A CA 1
ATOM 622 C C . ASN A 1 80 ? 11.471 -3.178 18.940 1.00 85.25 80 ASN A C 1
ATOM 624 O O . ASN A 1 80 ? 10.822 -2.753 19.898 1.00 85.25 80 ASN A O 1
ATOM 628 N N . ARG A 1 81 ? 10.899 -3.957 18.014 1.00 82.94 81 ARG A N 1
ATOM 629 C CA . ARG A 1 81 ? 9.490 -4.367 18.083 1.00 82.94 81 ARG A CA 1
ATOM 630 C C . ARG A 1 81 ? 9.210 -5.185 19.343 1.00 82.94 81 ARG A C 1
ATOM 632 O O . ARG A 1 81 ? 8.301 -4.838 20.095 1.00 82.94 81 ARG A O 1
ATOM 639 N N . ARG A 1 82 ? 10.034 -6.202 19.616 1.00 87.06 82 ARG A N 1
ATOM 640 C CA . ARG A 1 82 ? 9.905 -7.055 20.810 1.00 87.06 82 ARG A CA 1
ATOM 641 C C . ARG A 1 82 ? 10.044 -6.260 22.109 1.00 87.06 82 ARG A C 1
ATOM 643 O O . ARG A 1 82 ? 9.310 -6.513 23.058 1.00 87.06 82 ARG A O 1
ATOM 650 N N . PHE A 1 83 ? 10.950 -5.284 22.154 1.00 86.06 83 PHE A N 1
ATOM 651 C CA . PHE A 1 83 ? 11.113 -4.418 23.322 1.00 86.06 83 PHE A CA 1
ATOM 652 C C . PHE A 1 83 ? 9.865 -3.560 23.586 1.00 86.06 83 PHE A C 1
ATOM 654 O O . PHE A 1 83 ? 9.381 -3.516 24.718 1.00 86.06 83 PHE A O 1
ATOM 661 N N . ASN A 1 84 ? 9.297 -2.941 22.545 1.00 79.38 84 ASN A N 1
ATOM 662 C CA . ASN A 1 84 ? 8.060 -2.163 22.668 1.00 79.38 84 ASN A CA 1
ATOM 663 C C . ASN A 1 84 ? 6.865 -3.032 23.090 1.00 79.38 84 ASN A C 1
ATOM 665 O O . ASN A 1 84 ? 6.064 -2.611 23.923 1.00 79.38 84 ASN A O 1
ATOM 669 N N . GLU A 1 85 ? 6.748 -4.258 22.573 1.00 82.94 85 GLU A N 1
ATOM 670 C CA . GLU A 1 85 ? 5.692 -5.194 22.982 1.00 82.94 85 GLU A CA 1
ATOM 671 C C . GLU A 1 85 ? 5.774 -5.545 24.473 1.00 82.94 85 GLU A C 1
ATOM 673 O O . GLU A 1 85 ? 4.745 -5.583 25.146 1.00 82.94 85 GLU A O 1
ATOM 678 N N . CYS A 1 86 ? 6.983 -5.754 25.003 1.00 79.38 86 CYS A N 1
ATOM 679 C CA . CYS A 1 86 ? 7.197 -5.986 26.432 1.00 79.38 86 CYS A CA 1
ATOM 680 C C . CYS A 1 86 ? 6.860 -4.752 27.281 1.00 79.38 86 CYS A C 1
ATOM 682 O O . CYS A 1 86 ? 6.227 -4.896 28.322 1.00 79.38 86 CYS A O 1
ATOM 684 N N . GLN A 1 87 ? 7.233 -3.546 26.836 1.00 77.06 87 GLN A N 1
ATOM 685 C CA . GLN A 1 87 ? 6.900 -2.294 27.530 1.00 77.06 87 GLN A CA 1
ATOM 686 C C . GLN A 1 87 ? 5.396 -2.014 27.576 1.00 77.06 87 GLN A C 1
ATOM 688 O O . GLN A 1 87 ? 4.907 -1.515 28.577 1.00 77.06 87 GLN A O 1
ATOM 693 N N . THR A 1 88 ? 4.657 -2.342 26.514 1.00 73.56 88 THR A N 1
ATOM 694 C CA . THR A 1 88 ? 3.212 -2.054 26.435 1.00 73.56 88 THR A CA 1
ATOM 695 C C . THR A 1 88 ? 2.366 -3.047 27.252 1.00 73.56 88 THR A C 1
ATOM 697 O O . THR A 1 88 ? 1.169 -2.837 27.429 1.00 73.56 88 THR A O 1
ATOM 700 N N . ARG A 1 89 ? 2.961 -4.157 27.714 1.00 64.50 89 ARG A N 1
ATOM 701 C CA . ARG A 1 89 ? 2.301 -5.213 28.507 1.00 64.50 89 ARG A CA 1
ATOM 702 C C . ARG A 1 89 ? 2.547 -5.108 30.021 1.00 64.50 89 ARG A C 1
ATOM 704 O O . ARG A 1 89 ? 1.965 -5.907 30.754 1.00 64.50 89 ARG A O 1
ATOM 711 N N . LEU A 1 90 ? 3.404 -4.187 30.464 1.00 53.03 90 LEU A N 1
ATOM 712 C CA . LEU A 1 90 ? 3.631 -3.829 31.872 1.00 53.03 90 LEU A CA 1
ATOM 713 C C . LEU A 1 90 ? 2.763 -2.625 32.251 1.00 53.03 90 LEU A C 1
ATOM 715 O O . LEU A 1 90 ? 2.298 -2.606 33.411 1.00 53.03 90 LEU A O 1
#

Sequence (90 aa):
MVKQEGSYKYLMKGSTSFPNLFMAGDWIITRHGSTSKEKAFVTGLEAANQVVDYCGMGDFAKIIPVEDDEPHIETLRELNRRFNECQTRL

Organism: Vanilla planifolia (NCBI:txid51239)

Foldseek 3Di:
DDDPPPCLVVQAAQDDPDLQDGDAAQSYDDPPRDRDPLRRVLRVLVSVQSNCVSVVDDDRDDDDDDDDDDPVVVVVVVVVVVVVVVVVVD

InterPro domains:
  IPR002937 Amine oxidase [PF01593] (7-51)

Nearest PDB structures (foldseek):
  6a4j-assembly1_A  TM=5.544E-01  e=3.650E-01  Staphylococcus aureus
  5twb-assembly1_A  TM=5.829E-01  e=6.151E-01  Staphylococcus aureus subsp. aureus USA300
  6a4j-assembly1_B  TM=5.592E-01  e=7.009E-01  Staphylococcus aureus

Radius of gyration: 16.07 Å; Cα contacts (8 Å, |Δi|>4): 75; chains: 1; bounding box: 37×22×48 Å

pLDDT: mean 80.8, std 11.4, range [40.12, 93.38]

Mean predicted aligned error: 8.55 Å

Secondary structure (DSSP, 8-state):
----TTTGGGSBPSB-SSTT-B--STTB--S--S--HHHHHHHHHHHHHHHHHHHT-S-PPP-PPPPPPPHHHHHHHHHHHHHHHHHHT-

Solvent-accessible surface area (backbone atoms only — not comparable to full-atom values): 5581 Å²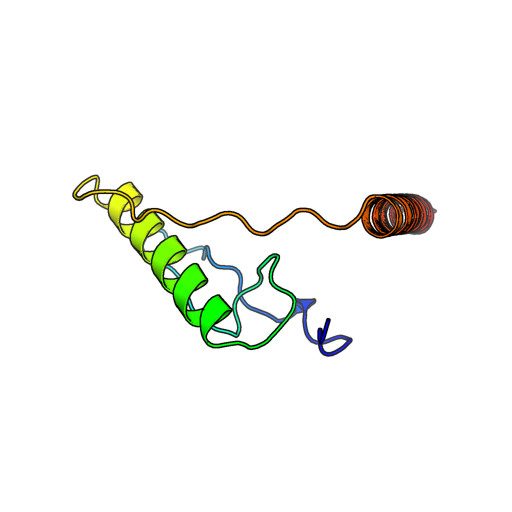 total; per-residue (Å²): 129,59,69,64,84,86,53,66,86,75,43,42,57,42,71,56,98,49,95,89,50,67,42,60,32,58,65,39,65,60,91,68,47,52,82,41,75,65,44,28,49,52,32,41,46,54,31,49,36,51,50,28,63,74,68,72,53,85,81,75,70,87,74,82,79,78,81,76,69,56,72,73,55,44,53,54,50,50,52,52,52,56,51,51,57,55,60,76,74,110